Protein AF-A0A1M7NPK6-F1 (afdb_monomer)

Organism: NCBI:txid310782

Structure (mmCIF, N/CA/C/O backbone):
data_AF-A0A1M7NPK6-F1
#
_entry.id   AF-A0A1M7NPK6-F1
#
loop_
_atom_site.group_PDB
_atom_site.id
_atom_site.type_symbol
_atom_site.label_atom_id
_atom_site.label_alt_id
_atom_site.label_comp_id
_atom_site.label_asym_id
_atom_site.label_entity_id
_atom_site.label_seq_id
_atom_site.pdbx_PDB_ins_code
_atom_site.Cartn_x
_atom_site.Cartn_y
_atom_site.Cartn_z
_atom_site.occupancy
_atom_site.B_iso_or_equiv
_atom_site.auth_seq_id
_atom_site.auth_comp_id
_atom_site.auth_asym_id
_atom_site.auth_atom_id
_atom_site.pdbx_PDB_model_num
ATOM 1 N N . MET A 1 1 ? -2.735 37.387 45.563 1.00 41.34 1 MET A N 1
ATOM 2 C CA . MET A 1 1 ? -2.566 37.559 44.106 1.00 41.34 1 MET A CA 1
ATOM 3 C C . MET A 1 1 ? -2.897 36.210 43.488 1.00 41.34 1 MET A C 1
ATOM 5 O O . MET A 1 1 ? -2.030 35.357 43.371 1.00 41.34 1 MET A O 1
ATOM 9 N N . GLU A 1 2 ? -4.194 35.968 43.299 1.00 39.06 2 GLU A N 1
ATOM 10 C CA . GLU A 1 2 ? -4.751 34.722 42.763 1.00 39.06 2 GLU A CA 1
ATOM 11 C C . GLU A 1 2 ? -4.468 34.628 41.262 1.00 39.06 2 GLU A C 1
ATOM 13 O O . GLU A 1 2 ? -4.793 35.545 40.511 1.00 39.06 2 GLU A O 1
ATOM 18 N N . HIS A 1 3 ? -3.862 33.520 40.831 1.00 37.88 3 HIS A N 1
ATOM 19 C CA . HIS A 1 3 ? -3.813 33.155 39.419 1.00 37.88 3 HIS A CA 1
ATOM 20 C C . HIS A 1 3 ? -5.213 32.702 38.972 1.00 37.88 3 HIS A C 1
ATOM 22 O O . HIS A 1 3 ? -5.805 31.849 39.643 1.00 37.88 3 HIS A O 1
ATOM 28 N N . PRO A 1 4 ? -5.755 33.231 37.862 1.00 39.91 4 PRO A N 1
ATOM 29 C CA . PRO A 1 4 ? -7.025 32.763 37.334 1.00 39.91 4 PRO A CA 1
ATOM 30 C C . PRO A 1 4 ? -6.870 31.325 36.826 1.00 39.91 4 PRO A C 1
ATOM 32 O O . PRO A 1 4 ? -5.955 31.013 36.067 1.00 39.91 4 PRO A O 1
ATOM 35 N N . ARG A 1 5 ? -7.771 30.448 37.281 1.00 44.16 5 ARG A N 1
ATOM 36 C CA . ARG A 1 5 ? -7.923 29.088 36.760 1.00 44.16 5 ARG A CA 1
ATOM 37 C C . ARG A 1 5 ? -8.464 29.172 35.335 1.00 44.16 5 ARG A C 1
ATOM 39 O O . ARG A 1 5 ? -9.507 29.788 35.118 1.00 44.16 5 ARG A O 1
ATOM 46 N N . GLU A 1 6 ? -7.743 28.579 34.391 1.00 42.72 6 GLU A N 1
ATOM 47 C CA . GLU A 1 6 ? -8.196 28.429 33.009 1.00 42.72 6 GLU A CA 1
ATOM 48 C C . GLU A 1 6 ? -9.494 27.601 32.966 1.00 42.72 6 GLU A C 1
ATOM 50 O O . GLU A 1 6 ? -9.676 26.703 33.795 1.00 42.72 6 GLU A O 1
ATOM 55 N N . PRO A 1 7 ? -10.435 27.918 32.059 1.00 42.62 7 PRO A N 1
ATOM 56 C CA . PRO A 1 7 ? -11.701 27.207 31.979 1.00 42.62 7 PRO A CA 1
ATOM 57 C C . PRO A 1 7 ? -11.496 25.775 31.470 1.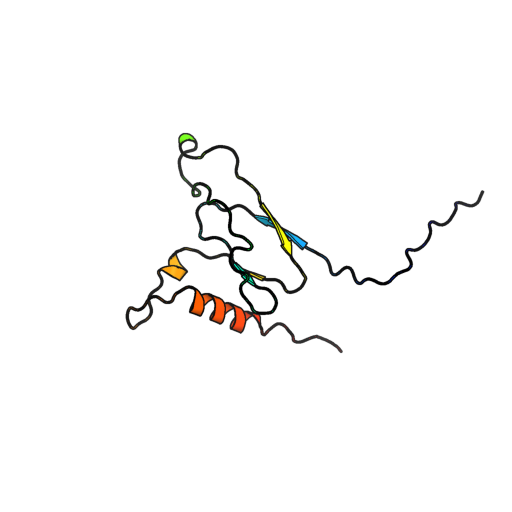00 42.62 7 PRO A C 1
ATOM 59 O O . PRO A 1 7 ? -10.945 25.554 30.394 1.00 42.62 7 PRO A O 1
ATOM 62 N N . GLU A 1 8 ? -11.992 24.812 32.247 1.00 49.69 8 GLU A N 1
ATOM 63 C CA . GLU A 1 8 ? -12.155 23.412 31.847 1.00 49.69 8 GLU A CA 1
ATOM 64 C C . GLU A 1 8 ? -13.017 23.330 30.572 1.00 49.69 8 GLU A C 1
ATOM 66 O O . GLU A 1 8 ? -14.115 23.902 30.551 1.00 49.69 8 GLU A O 1
ATOM 71 N N . PRO A 1 9 ? -12.575 22.633 29.509 1.00 41.28 9 PRO A N 1
ATOM 72 C CA . PRO A 1 9 ? -13.387 22.465 28.315 1.00 41.28 9 PRO A CA 1
ATOM 73 C C . PRO A 1 9 ? -14.577 21.544 28.619 1.00 41.28 9 PRO A C 1
ATOM 75 O O . PRO A 1 9 ? -14.452 20.323 28.726 1.00 41.28 9 PRO A O 1
ATOM 78 N N . ALA A 1 10 ? -15.752 22.157 28.751 1.00 47.94 10 ALA A N 1
ATOM 79 C CA . ALA A 1 10 ? -17.036 21.486 28.659 1.00 47.94 10 ALA A CA 1
ATOM 80 C C . ALA A 1 10 ? -17.306 21.144 27.189 1.00 47.94 10 ALA A C 1
ATOM 82 O O . ALA A 1 10 ? -17.406 22.045 26.364 1.00 47.94 10 ALA A O 1
ATOM 83 N N . ASP A 1 11 ? -17.326 19.846 26.878 1.00 42.09 11 ASP A N 1
ATOM 84 C CA . ASP A 1 11 ? -18.260 19.163 25.967 1.00 42.09 11 ASP A CA 1
ATOM 85 C C . ASP A 1 11 ? -17.623 17.860 25.461 1.00 42.09 11 ASP A C 1
ATOM 87 O O . ASP A 1 11 ? -16.666 17.834 24.688 1.00 42.09 11 ASP A O 1
ATOM 91 N N . GLY A 1 12 ? -18.158 16.739 25.950 1.00 37.03 12 GLY A N 1
ATOM 92 C CA . GLY A 1 12 ? -17.659 15.385 25.724 1.00 37.03 12 GLY A CA 1
ATOM 93 C C . GLY A 1 12 ? -17.863 14.863 24.303 1.00 37.03 12 GLY A C 1
ATOM 94 O O . GLY A 1 12 ? -18.644 13.935 24.085 1.00 37.03 12 GLY A O 1
ATOM 95 N N . VAL A 1 13 ? -17.098 15.374 23.342 1.00 39.75 13 VAL A N 1
ATOM 96 C CA . VAL A 1 13 ? -16.817 14.642 22.105 1.00 39.75 13 VAL A CA 1
ATOM 97 C C . VAL A 1 13 ? -15.618 13.746 22.388 1.00 39.75 13 VAL A C 1
ATOM 99 O O . VAL A 1 13 ? -14.505 14.219 22.583 1.00 39.75 13 VAL A O 1
ATOM 102 N N . SER A 1 14 ? -15.830 12.430 22.443 1.00 39.88 14 SER A N 1
ATOM 103 C CA . SER A 1 14 ? -14.726 11.468 22.463 1.00 39.88 14 SER A CA 1
ATOM 104 C C . SER A 1 14 ? -13.968 11.585 21.136 1.00 39.88 14 SER A C 1
ATOM 106 O O . SER A 1 14 ? -14.299 10.908 20.160 1.00 39.88 14 SER A O 1
ATOM 108 N N . GLU A 1 15 ? -12.975 12.476 21.087 1.00 48.03 15 GLU A N 1
ATOM 109 C CA . GLU A 1 15 ? -11.990 12.590 20.013 1.00 48.03 15 GLU A CA 1
ATOM 110 C C . GLU A 1 15 ? -11.126 11.329 20.030 1.00 48.03 15 GLU A C 1
ATOM 112 O O . GLU A 1 15 ? -10.013 11.265 20.549 1.00 48.03 15 GLU A O 1
ATOM 117 N N . ARG A 1 16 ? -11.706 10.249 19.513 1.00 57.59 16 ARG A N 1
ATOM 118 C CA . ARG A 1 16 ? -11.021 8.995 19.241 1.00 57.59 16 ARG A CA 1
AT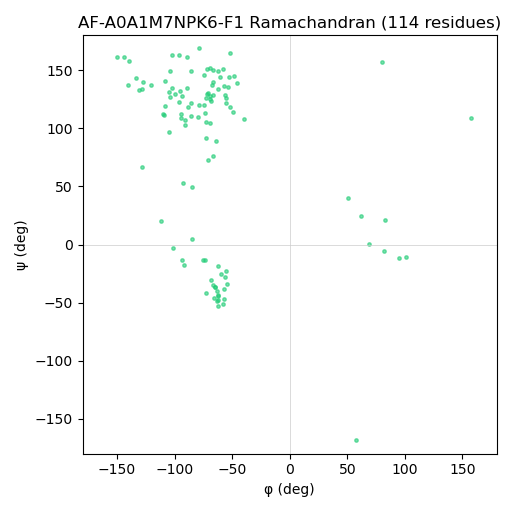OM 119 C C . ARG A 1 16 ? -9.748 9.311 18.460 1.00 57.59 16 ARG A C 1
ATOM 121 O O . ARG A 1 16 ? -9.843 9.771 17.327 1.00 57.59 16 ARG A O 1
ATOM 128 N N . LEU A 1 17 ? -8.597 9.051 19.087 1.00 53.41 17 LEU A N 1
ATOM 129 C CA . LEU A 1 17 ? -7.256 9.367 18.593 1.00 53.41 17 LEU A CA 1
ATOM 130 C C . LEU A 1 17 ? -7.150 9.104 17.082 1.00 53.41 17 LEU A C 1
ATOM 132 O O . LEU A 1 17 ? -7.154 7.953 16.641 1.00 53.41 17 LEU A O 1
ATOM 136 N N . VAL A 1 18 ? -7.087 10.170 16.285 1.00 61.34 18 VAL A N 1
ATOM 137 C CA . VAL A 1 18 ? -6.784 10.058 14.858 1.00 61.34 18 VAL A CA 1
ATOM 138 C C . VAL A 1 18 ? -5.276 9.894 14.760 1.00 61.34 18 VAL A C 1
ATOM 140 O O . VAL A 1 18 ? -4.525 10.817 15.065 1.00 61.34 18 VAL A O 1
ATOM 143 N N . GLN A 1 19 ? -4.817 8.705 14.382 1.00 73.62 19 GLN A N 1
ATOM 144 C CA . GLN A 1 19 ? -3.390 8.461 14.196 1.00 73.62 19 GLN A CA 1
ATOM 145 C C . GLN A 1 19 ? -3.006 8.886 12.777 1.00 73.62 19 GLN A C 1
ATOM 147 O O . GLN A 1 19 ? -3.562 8.383 11.801 1.00 73.62 19 GLN A O 1
ATOM 152 N N . ALA A 1 20 ? -2.064 9.822 12.654 1.00 78.56 20 ALA A N 1
ATOM 153 C CA . ALA A 1 20 ? -1.478 10.174 11.366 1.00 78.56 20 ALA A CA 1
ATOM 154 C C . ALA A 1 20 ? -0.436 9.116 10.976 1.00 78.56 20 ALA A C 1
ATOM 156 O O . ALA A 1 20 ? 0.540 8.904 11.698 1.00 78.56 20 ALA A O 1
ATOM 157 N N . SER A 1 21 ? -0.639 8.447 9.842 1.00 83.38 21 SER A N 1
ATOM 158 C CA . SER A 1 21 ? 0.345 7.522 9.272 1.00 83.38 21 SER A CA 1
ATOM 159 C C . SER A 1 21 ? 1.121 8.203 8.151 1.00 83.38 21 SER A C 1
ATOM 161 O O . SER A 1 21 ? 0.510 8.752 7.234 1.00 83.38 21 SER A O 1
ATOM 163 N N . ARG A 1 22 ? 2.455 8.129 8.213 1.00 88.50 22 ARG A N 1
ATOM 164 C CA . ARG A 1 22 ? 3.381 8.631 7.188 1.00 88.50 22 ARG A CA 1
ATOM 165 C C . ARG A 1 22 ? 3.949 7.465 6.393 1.00 88.50 22 ARG A C 1
ATOM 167 O O . ARG A 1 22 ? 4.416 6.498 6.992 1.00 88.50 22 ARG A O 1
ATOM 174 N N . TRP A 1 23 ? 3.921 7.550 5.070 1.00 86.94 23 TRP A N 1
ATOM 175 C CA . TRP A 1 23 ? 4.382 6.472 4.194 1.00 86.94 23 TRP A CA 1
ATOM 176 C C . TRP A 1 23 ? 4.930 7.009 2.867 1.00 86.94 23 TRP A C 1
ATOM 178 O O . TRP A 1 23 ? 4.671 8.145 2.490 1.00 86.94 23 TRP A O 1
ATOM 188 N N . CYS A 1 24 ? 5.712 6.199 2.160 1.00 86.19 24 CYS A N 1
ATOM 189 C CA . CYS A 1 24 ? 6.280 6.517 0.849 1.00 86.19 24 CYS A CA 1
ATOM 190 C C . CYS A 1 24 ? 6.221 5.255 -0.021 1.00 86.19 24 CYS A C 1
ATOM 192 O O . CYS A 1 24 ? 6.498 4.161 0.479 1.00 86.19 24 CYS A O 1
ATOM 194 N N . ASN A 1 25 ? 5.842 5.388 -1.297 1.00 83.06 25 ASN A N 1
ATOM 195 C CA . ASN A 1 25 ? 5.794 4.256 -2.220 1.00 83.06 25 ASN A CA 1
ATOM 196 C C . ASN A 1 25 ? 7.123 4.098 -2.968 1.00 83.06 25 ASN A C 1
ATOM 198 O O . ASN A 1 25 ? 7.381 4.811 -3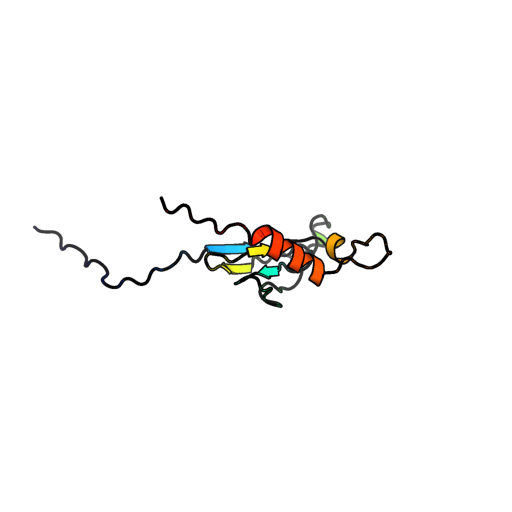.934 1.00 83.06 25 ASN A O 1
ATOM 202 N N . CYS A 1 26 ? 7.947 3.134 -2.564 1.00 82.25 26 CYS A N 1
ATOM 203 C CA . CYS A 1 26 ? 9.214 2.819 -3.225 1.00 82.25 26 CYS A CA 1
ATOM 204 C C . CYS A 1 26 ? 9.064 1.713 -4.283 1.00 82.25 26 CYS A C 1
ATOM 206 O O . CYS A 1 26 ? 9.788 0.722 -4.234 1.00 82.25 26 CYS A O 1
ATOM 208 N N . GLY A 1 27 ? 8.125 1.868 -5.217 1.00 78.38 27 GLY A N 1
ATOM 209 C CA . GLY A 1 27 ? 7.964 0.963 -6.361 1.00 78.38 27 GLY A CA 1
ATOM 210 C C . GLY A 1 27 ? 7.168 -0.309 -6.064 1.00 78.38 27 GLY A C 1
ATOM 211 O O . GLY A 1 27 ? 7.304 -1.292 -6.785 1.00 78.38 27 GLY A O 1
ATOM 212 N N . HIS A 1 28 ? 6.348 -0.299 -5.013 1.00 82.94 28 HIS A N 1
ATOM 213 C CA . HIS A 1 28 ? 5.444 -1.396 -4.674 1.00 82.94 28 HIS A CA 1
ATOM 214 C C . HIS A 1 28 ? 3.999 -1.079 -5.098 1.00 82.94 28 HIS A C 1
ATOM 216 O O . HIS A 1 28 ? 3.656 0.087 -5.333 1.00 82.94 28 HIS A O 1
ATOM 222 N N . PRO A 1 29 ? 3.119 -2.097 -5.182 1.00 83.94 29 PRO A N 1
ATOM 223 C CA . PRO A 1 29 ? 1.689 -1.859 -5.336 1.00 83.94 29 PRO A CA 1
ATOM 224 C C . PRO A 1 29 ? 1.154 -0.903 -4.252 1.00 83.94 29 PRO A C 1
ATOM 226 O O . PRO A 1 29 ? 1.624 -0.962 -3.109 1.00 83.94 29 PRO A O 1
ATOM 229 N N . PRO A 1 30 ? 0.185 -0.023 -4.574 1.00 86.75 30 PRO A N 1
ATOM 230 C CA . PRO A 1 30 ? -0.391 0.893 -3.598 1.00 86.75 30 PRO A CA 1
ATOM 231 C C . PRO A 1 30 ? -0.918 0.157 -2.356 1.0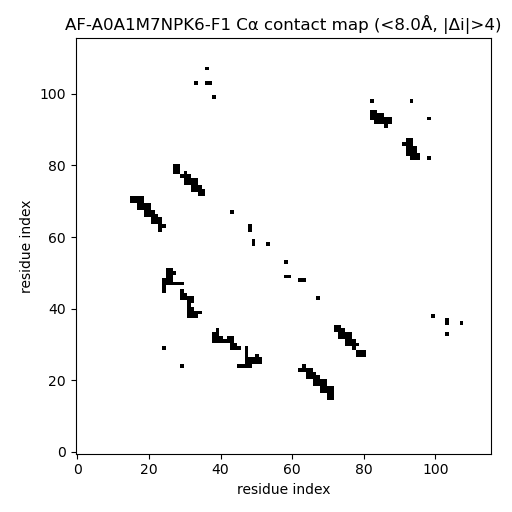0 86.75 30 PRO A C 1
ATOM 233 O O . PRO A 1 30 ? -1.612 -0.854 -2.502 1.00 86.75 30 PRO A O 1
ATOM 236 N N . PRO A 1 31 ? -0.642 0.650 -1.134 1.00 89.12 31 PRO A N 1
ATOM 237 C CA . PRO A 1 31 ? -1.217 0.070 0.072 1.00 89.12 31 PRO A CA 1
ATOM 238 C C . PRO A 1 31 ? -2.749 0.095 0.032 1.00 89.12 31 PRO A C 1
ATOM 240 O O . PRO A 1 31 ? -3.359 0.998 -0.541 1.00 89.12 31 PRO A O 1
ATOM 243 N N . LEU A 1 32 ? -3.394 -0.862 0.697 1.00 90.81 32 LEU A N 1
ATOM 244 C CA . LEU A 1 32 ? -4.852 -0.888 0.816 1.00 90.81 32 LEU A CA 1
ATOM 245 C C . LEU A 1 32 ? -5.287 -0.393 2.193 1.00 90.81 32 LEU A C 1
ATOM 247 O O . LEU A 1 32 ? -4.757 -0.829 3.215 1.00 90.81 32 LEU A O 1
ATOM 251 N N . LEU A 1 33 ? -6.294 0.480 2.225 1.00 91.19 33 LEU A N 1
ATOM 252 C CA . LEU A 1 33 ? -6.958 0.889 3.460 1.00 91.19 33 LEU A CA 1
ATOM 253 C C . LEU A 1 33 ? -8.218 0.047 3.660 1.00 91.19 33 LEU A C 1
ATOM 255 O O . LEU A 1 33 ? -9.109 0.035 2.813 1.00 91.19 33 LEU A O 1
ATOM 259 N N . ILE A 1 34 ? -8.302 -0.642 4.793 1.00 90.38 34 ILE A N 1
ATOM 260 C CA . ILE A 1 34 ? -9.470 -1.416 5.203 1.00 90.38 34 ILE A CA 1
ATOM 261 C C . ILE A 1 34 ? -10.151 -0.676 6.351 1.00 90.38 34 ILE A C 1
ATOM 263 O O . ILE A 1 34 ? -9.569 -0.505 7.425 1.00 90.38 34 ILE A O 1
ATOM 267 N N . ARG A 1 35 ? -11.407 -0.292 6.135 1.00 89.50 35 ARG A N 1
ATOM 268 C CA . ARG A 1 35 ? -12.273 0.361 7.121 1.00 89.50 35 ARG A CA 1
ATOM 269 C C . ARG A 1 35 ? -13.585 -0.398 7.200 1.00 89.50 35 ARG A C 1
ATOM 271 O O . ARG A 1 35 ? -14.132 -0.790 6.176 1.00 89.50 35 ARG A O 1
ATOM 278 N N . ASP A 1 36 ? -14.059 -0.665 8.413 1.00 88.94 36 ASP A N 1
ATOM 279 C CA . ASP A 1 36 ? -15.320 -1.387 8.641 1.00 88.94 36 ASP A CA 1
ATOM 280 C C . ASP A 1 36 ? -15.424 -2.712 7.858 1.00 88.94 36 ASP A C 1
ATOM 282 O O . ASP A 1 36 ? -16.468 -3.069 7.320 1.00 88.94 36 ASP A O 1
AT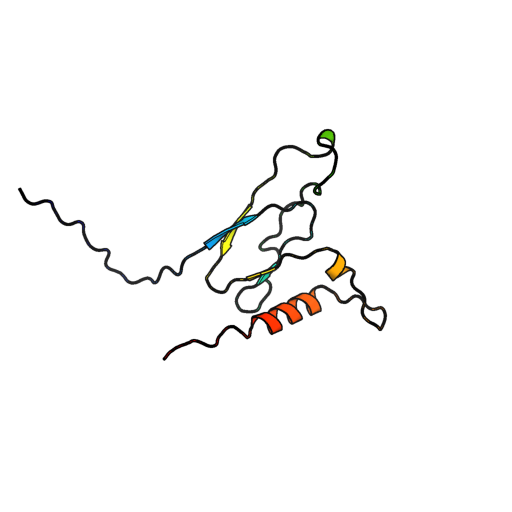OM 286 N N . GLN A 1 37 ? -14.307 -3.452 7.797 1.00 88.75 37 GLN A N 1
ATOM 287 C CA . GLN A 1 37 ? -14.173 -4.721 7.060 1.00 88.75 37 GLN A CA 1
ATOM 288 C C . GLN A 1 37 ? -14.381 -4.595 5.541 1.00 88.75 37 GLN A C 1
ATOM 290 O O . GLN A 1 37 ? -14.722 -5.573 4.880 1.00 88.75 37 GLN A O 1
ATOM 295 N N . ARG A 1 38 ? -14.160 -3.406 4.976 1.00 89.06 38 ARG A N 1
ATOM 296 C CA . ARG A 1 38 ? -14.224 -3.147 3.536 1.00 89.06 38 ARG A CA 1
ATOM 297 C C . ARG A 1 38 ? -12.948 -2.467 3.070 1.00 89.06 38 ARG A C 1
ATOM 299 O O . ARG A 1 38 ? -12.427 -1.585 3.748 1.00 89.06 38 ARG A O 1
ATOM 306 N N . VAL A 1 39 ? -12.458 -2.875 1.906 1.00 90.00 39 VAL A N 1
ATOM 307 C CA . VAL A 1 39 ? -11.369 -2.172 1.223 1.00 90.00 39 VAL A CA 1
ATOM 308 C C . VAL A 1 39 ? -11.920 -0.854 0.688 1.00 90.00 39 VAL A C 1
ATOM 310 O O . VAL A 1 39 ? -12.968 -0.850 0.045 1.00 90.00 39 VAL A O 1
ATOM 313 N N . LEU A 1 40 ? -11.227 0.251 0.958 1.00 91.44 40 LEU A N 1
ATOM 314 C CA . LEU A 1 40 ? -11.506 1.558 0.370 1.00 91.44 40 LEU A CA 1
ATOM 315 C C . LEU A 1 40 ? -10.669 1.708 -0.912 1.00 91.44 40 LEU A C 1
ATOM 317 O O . LEU A 1 40 ? -9.448 1.868 -0.811 1.00 91.44 40 LEU A O 1
ATOM 321 N N . PRO A 1 41 ? -11.282 1.632 -2.109 1.00 88.31 41 PRO A N 1
ATOM 322 C CA . PRO A 1 41 ? -10.547 1.688 -3.368 1.00 88.31 41 PRO A CA 1
ATOM 323 C C . PRO A 1 41 ? -9.818 3.024 -3.518 1.00 88.31 41 PRO A C 1
ATOM 325 O O . PRO A 1 41 ? -10.396 4.075 -3.247 1.00 88.31 41 PRO A O 1
ATOM 328 N N . GLY A 1 42 ? -8.548 2.984 -3.923 1.00 88.12 42 GLY A N 1
ATOM 329 C CA . GLY A 1 42 ? -7.762 4.182 -4.237 1.00 88.12 42 GLY A CA 1
ATOM 330 C C . GLY A 1 42 ? -7.405 5.087 -3.048 1.00 88.12 42 GLY A C 1
ATOM 331 O O . GLY A 1 42 ? -6.730 6.094 -3.237 1.00 88.12 42 GLY A O 1
ATOM 332 N N . ALA A 1 43 ? -7.807 4.757 -1.813 1.00 88.31 43 ALA A N 1
ATOM 333 C CA . ALA A 1 43 ? -7.628 5.651 -0.660 1.00 88.31 43 ALA A CA 1
ATOM 334 C C . ALA A 1 43 ? -6.157 6.048 -0.430 1.00 88.31 43 ALA A C 1
ATOM 336 O O . ALA A 1 43 ? -5.842 7.201 -0.133 1.00 88.31 43 ALA A O 1
ATOM 337 N N . LEU A 1 44 ? -5.250 5.094 -0.636 1.00 88.81 44 LEU A N 1
ATOM 338 C CA . LEU A 1 44 ? -3.805 5.274 -0.521 1.00 88.81 44 LEU A CA 1
ATOM 339 C C . LEU A 1 44 ? -3.108 5.170 -1.883 1.00 88.81 44 LEU A C 1
ATOM 341 O O . LEU A 1 44 ? -1.914 4.908 -1.946 1.00 88.81 44 LEU A O 1
ATOM 345 N N . GLU A 1 45 ? -3.828 5.356 -2.988 1.00 88.75 45 GLU A N 1
ATOM 346 C CA . GLU A 1 45 ? -3.209 5.351 -4.310 1.00 88.75 45 GLU A CA 1
ATOM 347 C C . GLU A 1 45 ? -2.439 6.651 -4.528 1.00 88.75 45 GLU A C 1
ATOM 349 O O . GLU A 1 45 ? -2.982 7.752 -4.416 1.00 88.75 45 GLU A O 1
ATOM 354 N N . ARG A 1 46 ? -1.137 6.521 -4.764 1.00 87.44 46 ARG A N 1
ATOM 355 C CA . ARG A 1 46 ? -0.217 7.622 -5.047 1.00 87.44 46 ARG A CA 1
ATOM 356 C C . ARG A 1 46 ? 0.736 7.171 -6.139 1.00 87.44 46 ARG A C 1
ATOM 358 O O . ARG A 1 46 ? 0.943 5.971 -6.323 1.00 87.44 46 ARG A O 1
ATOM 365 N N . GLU A 1 47 ? 1.317 8.140 -6.833 1.00 81.94 47 GLU A N 1
ATOM 366 C CA . GLU A 1 47 ? 2.312 7.881 -7.864 1.00 81.94 47 GLU A CA 1
ATOM 367 C C . GLU A 1 47 ? 3.465 7.044 -7.293 1.00 81.94 47 GLU A C 1
ATOM 369 O O . GLU A 1 47 ? 4.042 7.369 -6.250 1.00 81.94 47 GLU A O 1
ATOM 374 N N . ALA A 1 48 ? 3.757 5.919 -7.945 1.00 76.19 48 ALA A N 1
ATOM 375 C CA . ALA A 1 48 ? 4.830 5.039 -7.516 1.00 76.19 48 ALA A CA 1
ATOM 376 C C . ALA A 1 48 ? 6.173 5.733 -7.755 1.00 76.19 48 ALA A C 1
ATOM 378 O O . ALA A 1 48 ? 6.459 6.184 -8.863 1.00 76.19 48 ALA A O 1
ATOM 379 N N . GLN A 1 49 ? 7.014 5.799 -6.725 1.00 82.38 49 GLN A N 1
ATOM 380 C CA . GLN A 1 49 ? 8.375 6.293 -6.889 1.00 82.38 49 GLN A CA 1
ATOM 381 C C . GLN A 1 49 ? 9.310 5.143 -7.240 1.00 82.38 49 GLN A C 1
ATOM 383 O O . GLN A 1 49 ? 9.017 3.976 -6.984 1.00 82.38 49 GLN A O 1
ATOM 388 N N . THR A 1 50 ? 10.470 5.486 -7.790 1.00 79.56 50 THR A N 1
ATOM 389 C CA . THR A 1 50 ? 11.509 4.534 -8.180 1.00 79.56 50 THR A CA 1
ATOM 390 C C . THR A 1 50 ? 11.775 3.489 -7.087 1.00 79.56 50 THR A C 1
ATOM 392 O O . THR A 1 50 ? 11.850 3.859 -5.913 1.00 79.56 50 THR A O 1
ATOM 395 N N . PRO A 1 51 ? 11.967 2.201 -7.419 1.00 80.12 51 PRO A N 1
ATOM 396 C CA . PRO A 1 51 ? 12.303 1.177 -6.435 1.00 80.12 51 PRO A CA 1
ATOM 397 C C . PRO A 1 51 ? 13.501 1.528 -5.544 1.00 80.12 51 PRO A C 1
ATOM 399 O O . PRO A 1 51 ? 14.269 2.455 -5.815 1.00 80.12 51 PRO A O 1
ATOM 402 N N . MET A 1 52 ? 13.671 0.797 -4.445 1.00 75.94 52 MET A N 1
ATOM 403 C CA . MET A 1 52 ? 14.914 0.864 -3.670 1.00 75.94 52 MET A CA 1
ATOM 404 C C . MET A 1 52 ? 16.038 0.120 -4.402 1.00 75.94 52 MET A C 1
ATOM 406 O O . MET A 1 52 ? 15.791 -0.891 -5.053 1.00 75.94 52 MET A O 1
ATOM 410 N N . GLY A 1 53 ? 17.274 0.613 -4.289 1.00 71.75 53 GLY A N 1
ATOM 411 C CA . GLY A 1 53 ? 18.456 -0.032 -4.872 1.00 71.75 53 GLY A CA 1
ATOM 412 C C . GLY A 1 53 ? 18.956 0.416 -6.259 1.00 71.75 53 GLY A C 1
ATOM 413 O O . GLY A 1 53 ? 20.083 0.032 -6.573 1.00 71.75 53 GLY A O 1
ATOM 414 N N . PRO A 1 54 ? 18.255 1.218 -7.092 1.00 72.81 54 PRO A N 1
ATOM 415 C CA . PRO A 1 54 ? 18.878 1.732 -8.301 1.00 72.81 54 PRO A CA 1
ATOM 416 C C . PRO A 1 54 ? 19.971 2.755 -7.953 1.00 72.81 54 PRO A C 1
ATO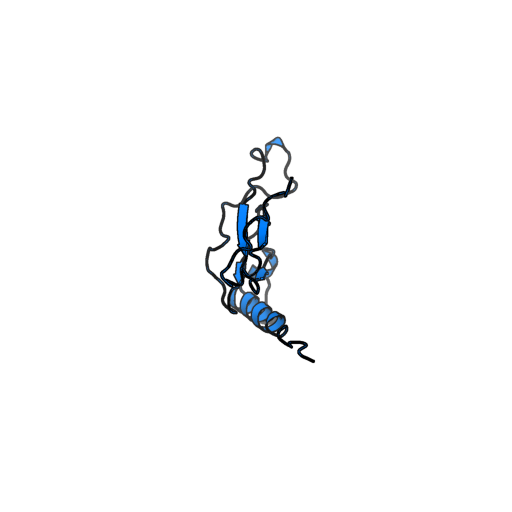M 418 O O . PRO A 1 54 ? 19.886 3.429 -6.920 1.00 72.81 54 PRO A O 1
ATOM 421 N N . PRO A 1 55 ? 20.992 2.895 -8.816 1.00 72.88 55 PRO A N 1
ATOM 422 C CA . PRO A 1 55 ? 22.004 3.935 -8.697 1.00 72.88 55 PRO A CA 1
ATOM 423 C C . PRO A 1 55 ? 21.382 5.318 -8.483 1.00 72.88 55 PRO A C 1
ATOM 425 O O . PRO A 1 55 ? 20.350 5.636 -9.072 1.00 72.88 55 PRO A O 1
ATOM 428 N N . SER A 1 56 ? 22.032 6.173 -7.691 1.00 66.50 56 SER A N 1
ATOM 429 C CA . SER A 1 56 ? 21.520 7.507 -7.338 1.00 66.50 56 SER A CA 1
ATOM 430 C C . SER A 1 56 ? 21.204 8.394 -8.548 1.00 66.50 56 SER A C 1
ATOM 432 O O . SER A 1 56 ? 20.298 9.213 -8.476 1.00 66.50 56 SER A O 1
ATOM 434 N N . HIS A 1 57 ? 21.888 8.197 -9.677 1.00 71.12 57 HIS A N 1
ATOM 435 C CA . HIS A 1 57 ? 21.618 8.903 -10.934 1.00 71.12 57 HIS A CA 1
ATOM 436 C C . HIS A 1 57 ? 20.338 8.437 -11.659 1.00 71.12 57 HIS A C 1
ATOM 438 O O . HIS A 1 57 ? 19.877 9.119 -12.568 1.00 71.12 57 HIS A O 1
ATOM 444 N N . LEU A 1 58 ? 19.759 7.296 -11.267 1.00 70.00 58 LEU A N 1
ATOM 445 C CA . LEU A 1 58 ? 18.462 6.784 -11.735 1.00 70.00 58 LEU A CA 1
ATOM 446 C C . LEU A 1 58 ? 17.330 7.026 -10.719 1.00 70.00 58 LEU A C 1
ATOM 448 O O . LEU A 1 58 ? 16.176 6.697 -10.995 1.00 70.00 58 LEU A O 1
ATOM 452 N N . ALA A 1 59 ? 17.640 7.584 -9.544 1.00 65.56 59 ALA A N 1
ATOM 453 C CA . ALA A 1 59 ? 16.654 7.953 -8.537 1.00 65.56 59 ALA A CA 1
ATOM 454 C C . ALA A 1 59 ? 16.275 9.440 -8.703 1.00 65.56 59 ALA A C 1
ATOM 456 O O . ALA A 1 59 ? 17.107 10.317 -8.461 1.00 65.56 59 ALA A O 1
ATOM 457 N N . PRO A 1 60 ? 15.039 9.761 -9.115 1.00 63.78 60 PRO A N 1
ATOM 458 C CA . PRO A 1 60 ? 14.596 11.135 -9.266 1.00 63.78 60 PRO A CA 1
ATOM 459 C C . PRO A 1 60 ? 14.390 11.760 -7.881 1.00 63.78 60 PRO A C 1
ATOM 461 O O . PRO A 1 60 ? 13.412 11.464 -7.203 1.00 63.78 60 PRO A O 1
ATOM 464 N N . GLY A 1 61 ? 15.314 12.630 -7.470 1.00 71.38 61 GLY A N 1
ATOM 465 C CA . GLY A 1 61 ? 15.129 13.560 -6.353 1.00 71.38 61 GLY A CA 1
ATOM 466 C C . GLY A 1 61 ? 14.773 12.942 -4.984 1.00 71.38 61 GLY A C 1
ATOM 467 O O . GLY A 1 61 ? 14.916 11.738 -4.757 1.00 71.38 61 GLY A O 1
ATOM 468 N N . PRO A 1 62 ? 14.364 13.782 -4.015 1.00 80.69 62 PRO A N 1
ATOM 469 C CA . PRO A 1 62 ? 13.940 13.322 -2.698 1.00 80.69 62 PRO A CA 1
ATOM 470 C C . PRO A 1 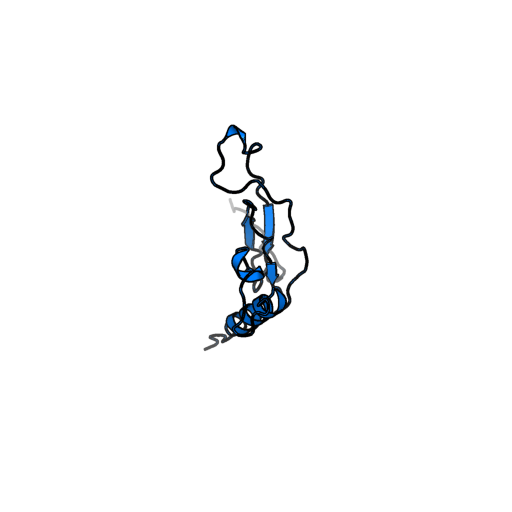62 ? 12.639 12.508 -2.764 1.00 80.69 62 PRO A C 1
ATOM 472 O O . PRO A 1 62 ? 11.766 12.737 -3.599 1.00 80.69 62 PRO A O 1
ATOM 475 N N . ARG A 1 63 ? 12.498 11.564 -1.829 1.00 82.25 63 ARG A N 1
ATOM 476 C CA . ARG A 1 63 ? 11.293 10.740 -1.671 1.00 82.25 63 ARG A CA 1
ATOM 477 C C . ARG A 1 63 ? 10.105 11.595 -1.231 1.00 82.25 63 ARG A C 1
ATOM 479 O O . ARG A 1 63 ? 10.237 12.446 -0.352 1.00 82.25 63 ARG A O 1
ATOM 486 N N . THR A 1 64 ? 8.938 11.316 -1.795 1.00 86.81 64 THR A N 1
ATOM 487 C CA . THR A 1 64 ? 7.682 11.967 -1.434 1.00 86.81 64 THR A CA 1
ATOM 488 C C . THR A 1 64 ? 7.060 11.179 -0.294 1.00 86.81 64 THR A C 1
ATOM 490 O O . THR A 1 64 ? 6.762 9.991 -0.423 1.00 86.81 64 THR A O 1
ATOM 493 N N . VAL A 1 65 ? 6.891 11.843 0.847 1.00 88.12 65 VAL A N 1
ATOM 494 C CA . VAL A 1 65 ? 6.189 11.287 2.003 1.00 88.12 65 VAL A CA 1
ATOM 495 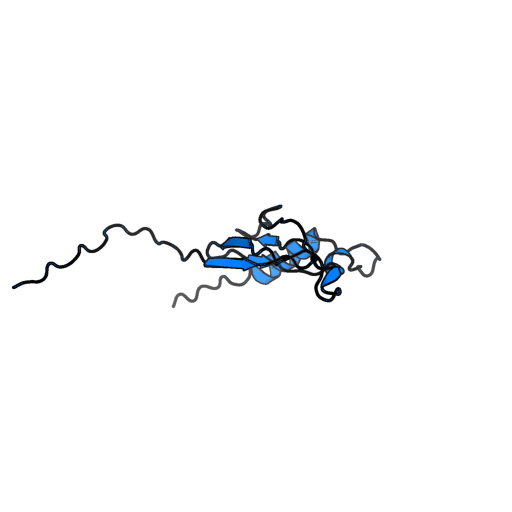C C . VAL A 1 65 ? 4.729 11.711 1.926 1.00 88.12 65 VAL A C 1
ATOM 497 O O . VAL A 1 65 ? 4.421 12.893 1.797 1.00 88.12 65 VAL A O 1
ATOM 500 N N . HIS A 1 66 ? 3.836 10.738 2.024 1.00 88.81 66 HIS A N 1
ATOM 501 C CA . HIS A 1 66 ? 2.397 10.923 2.078 1.00 88.81 66 HIS A CA 1
ATOM 502 C C . HIS A 1 66 ? 1.891 10.723 3.500 1.00 88.81 66 HIS A C 1
ATOM 504 O O . HIS A 1 66 ? 2.433 9.926 4.270 1.00 88.81 66 HIS A O 1
ATOM 510 N N . GLU A 1 67 ? 0.819 11.432 3.824 1.00 89.56 67 GLU A N 1
ATOM 511 C CA . GLU A 1 67 ? 0.140 11.360 5.110 1.00 89.56 67 GLU A CA 1
ATOM 512 C C . GLU A 1 67 ? -1.308 10.930 4.912 1.00 89.56 67 GLU A C 1
ATOM 514 O O . GLU A 1 67 ? -1.978 11.395 3.992 1.00 89.56 67 GLU A O 1
ATOM 519 N N . GLU A 1 68 ? -1.777 10.037 5.781 1.00 89.06 68 GLU A N 1
ATOM 520 C CA . GLU A 1 68 ? -3.179 9.622 5.850 1.00 89.06 68 GLU A CA 1
ATOM 521 C C . GLU A 1 68 ? -3.656 9.626 7.305 1.00 89.06 68 GLU A C 1
ATOM 523 O O . GLU A 1 68 ? -2.905 9.270 8.221 1.00 89.06 68 GLU A O 1
ATOM 528 N N . ARG A 1 69 ? -4.915 10.028 7.518 1.00 89.25 69 ARG A N 1
ATOM 529 C CA . ARG A 1 69 ? -5.541 10.077 8.843 1.00 89.25 69 ARG A CA 1
ATOM 530 C C . ARG A 1 69 ? -6.317 8.790 9.099 1.00 89.25 69 ARG A C 1
ATOM 532 O O . ARG A 1 69 ? -7.393 8.574 8.539 1.00 89.25 69 ARG A O 1
ATOM 539 N N . LEU A 1 70 ? -5.797 7.961 9.997 1.00 88.19 70 LEU A N 1
ATOM 540 C CA . LEU A 1 70 ? -6.426 6.700 10.369 1.00 88.19 70 LEU A CA 1
ATOM 541 C C . LEU A 1 70 ? -7.400 6.895 11.528 1.00 88.19 70 LEU A C 1
ATOM 543 O O . LEU A 1 70 ? -7.095 7.540 12.535 1.00 88.19 70 LEU A O 1
ATOM 547 N N . ARG A 1 71 ? -8.581 6.299 11.392 1.00 88.25 71 ARG A N 1
ATOM 548 C CA . ARG A 1 71 ? -9.579 6.186 12.455 1.00 88.25 71 ARG A CA 1
ATOM 549 C C . ARG A 1 71 ? -9.268 4.952 13.302 1.00 88.25 71 ARG A C 1
ATOM 551 O O . ARG A 1 71 ? -8.805 3.946 12.758 1.00 88.25 71 ARG A O 1
ATOM 558 N N . PRO A 1 72 ? -9.580 4.948 14.608 1.00 84.06 72 PRO A N 1
ATOM 559 C CA . PRO A 1 72 ? -9.437 3.736 15.405 1.00 84.06 72 PRO A CA 1
ATOM 560 C C . PRO A 1 72 ? -10.213 2.557 14.810 1.00 84.06 72 PRO A C 1
ATOM 562 O O . PRO A 1 72 ? -11.435 2.612 14.659 1.00 84.06 72 PRO A O 1
ATOM 565 N N . GLY A 1 73 ? -9.490 1.478 14.508 1.00 85.31 73 GLY A N 1
ATOM 566 C CA . GLY A 1 73 ? -10.024 0.278 13.861 1.00 85.31 73 GLY A CA 1
ATOM 567 C C . GLY A 1 73 ? -9.728 0.172 12.363 1.00 85.31 73 GLY A C 1
ATOM 568 O O . GLY A 1 73 ? -9.920 -0.914 11.811 1.00 85.31 73 GLY A O 1
ATOM 569 N N . ASP A 1 74 ? -9.224 1.237 11.734 1.00 88.94 74 ASP A N 1
ATOM 570 C CA . ASP A 1 74 ? -8.674 1.170 10.381 1.00 88.94 74 ASP A CA 1
ATOM 571 C C . ASP A 1 74 ? -7.457 0.241 10.337 1.00 88.94 74 ASP A C 1
ATOM 573 O O . ASP A 1 74 ? -6.707 0.101 11.310 1.00 88.94 74 ASP A O 1
ATOM 577 N N . ARG A 1 75 ? -7.254 -0.402 9.188 1.00 86.69 75 ARG A N 1
ATOM 578 C CA . ARG A 1 75 ? -6.106 -1.277 8.935 1.00 86.69 75 ARG A CA 1
ATOM 579 C C . ARG A 1 75 ? -5.472 -0.890 7.608 1.00 86.69 75 ARG A C 1
ATOM 581 O O . ARG A 1 75 ? -6.177 -0.758 6.613 1.00 86.69 75 ARG A O 1
ATOM 588 N N . VAL A 1 76 ? -4.152 -0.750 7.594 1.00 88.56 76 VAL A N 1
ATOM 589 C CA . VAL A 1 76 ? -3.374 -0.525 6.371 1.00 88.56 76 VAL A CA 1
ATOM 590 C C . VAL A 1 76 ? -2.684 -1.831 5.998 1.00 88.56 76 VAL A C 1
ATOM 592 O O . VAL A 1 76 ? -2.008 -2.435 6.831 1.00 88.56 76 VAL A O 1
ATOM 595 N N . LEU A 1 77 ? -2.876 -2.280 4.762 1.00 88.50 77 LEU A N 1
ATOM 596 C CA . LEU A 1 77 ? -2.288 -3.500 4.222 1.00 88.50 77 LEU A CA 1
ATOM 597 C C . LEU A 1 77 ? -1.217 -3.133 3.196 1.00 88.50 77 LEU A C 1
ATOM 599 O O . LEU A 1 77 ? -1.526 -2.632 2.116 1.00 88.50 77 LEU A O 1
ATOM 603 N N . LEU A 1 78 ? 0.036 -3.401 3.554 1.00 88.00 78 LEU A N 1
ATOM 604 C CA . LEU A 1 78 ? 1.189 -3.302 2.669 1.00 88.00 78 LEU A CA 1
ATOM 605 C C . LEU A 1 78 ? 1.455 -4.694 2.097 1.00 88.00 78 LEU A C 1
ATOM 607 O O . LEU A 1 78 ? 1.471 -5.672 2.847 1.00 88.00 78 LEU A O 1
ATOM 611 N N . HIS A 1 79 ? 1.651 -4.791 0.787 1.00 84.12 79 HIS A N 1
ATOM 612 C CA . HIS A 1 79 ? 1.910 -6.067 0.132 1.00 84.12 79 HIS A CA 1
ATOM 613 C C . HIS A 1 79 ? 2.900 -5.917 -1.020 1.00 84.12 79 HIS A C 1
ATOM 615 O O . HIS A 1 79 ? 3.122 -4.823 -1.535 1.00 84.12 79 HIS A O 1
ATOM 621 N N . THR A 1 80 ? 3.490 -7.039 -1.418 1.00 81.38 80 THR A N 1
ATOM 622 C CA . THR A 1 80 ? 4.347 -7.137 -2.598 1.00 81.38 80 THR A CA 1
ATOM 623 C C . THR A 1 80 ? 3.552 -7.643 -3.805 1.00 81.38 80 THR A C 1
ATOM 625 O O . THR A 1 80 ? 2.446 -8.181 -3.673 1.00 81.38 80 THR A O 1
ATOM 628 N N . ASP A 1 81 ? 4.121 -7.451 -4.989 1.00 78.50 81 ASP A N 1
ATOM 629 C CA . ASP A 1 81 ? 3.649 -7.965 -6.282 1.00 78.50 81 ASP A CA 1
ATOM 630 C C . ASP A 1 81 ? 3.454 -9.488 -6.301 1.00 78.50 81 ASP A C 1
ATOM 632 O O . ASP A 1 81 ? 2.481 -9.976 -6.878 1.00 78.50 81 ASP A O 1
ATOM 636 N N . GLY A 1 82 ? 4.285 -10.230 -5.565 1.00 80.12 82 GLY A N 1
ATOM 637 C CA . GLY A 1 82 ? 4.186 -11.686 -5.461 1.00 80.12 82 GLY A CA 1
ATOM 638 C C . GLY A 1 82 ? 2.820 -12.204 -4.994 1.00 80.12 82 GLY A C 1
ATOM 639 O O . GLY A 1 82 ? 2.465 -13.337 -5.299 1.00 80.12 82 GLY A O 1
ATOM 640 N N . VAL A 1 83 ? 2.009 -11.393 -4.303 1.00 80.31 83 VAL A N 1
ATOM 641 C CA . VAL A 1 83 ? 0.629 -11.763 -3.936 1.00 80.31 83 VAL A CA 1
ATOM 642 C C . VAL A 1 83 ? -0.314 -11.738 -5.141 1.00 80.31 83 VAL A C 1
ATOM 644 O O . VAL A 1 83 ? -1.151 -12.631 -5.292 1.00 80.31 83 VAL A O 1
ATOM 647 N N . SER A 1 84 ? -0.181 -10.730 -6.003 1.00 72.12 84 SER A N 1
ATOM 648 C CA . SER A 1 84 ? -0.963 -10.607 -7.238 1.00 72.12 84 SER A CA 1
ATOM 649 C C . SER A 1 84 ? -0.584 -11.688 -8.251 1.00 72.12 84 SER A C 1
ATOM 651 O O . SER A 1 84 ? -1.429 -12.133 -9.027 1.00 72.12 84 SER A O 1
ATOM 653 N N . GLU A 1 85 ? 0.673 -12.126 -8.212 1.00 77.88 85 GLU A N 1
ATOM 654 C CA . GLU A 1 85 ? 1.247 -13.123 -9.120 1.00 77.88 85 GLU A CA 1
ATOM 655 C C . GLU A 1 85 ? 1.183 -14.561 -8.579 1.00 77.88 85 GLU A C 1
ATOM 657 O O . GLU A 1 85 ? 1.385 -15.516 -9.335 1.00 77.88 85 GLU A O 1
ATOM 662 N N . ALA A 1 86 ? 0.879 -14.737 -7.287 1.00 83.06 86 ALA A N 1
ATOM 663 C CA . ALA A 1 86 ? 0.793 -16.046 -6.651 1.00 83.06 86 ALA A CA 1
ATOM 664 C C . ALA A 1 86 ? -0.226 -16.938 -7.365 1.00 83.06 86 ALA A C 1
ATOM 666 O O . ALA A 1 86 ? -1.342 -16.516 -7.675 1.00 83.06 86 ALA A O 1
ATOM 667 N N . ARG A 1 87 ? 0.142 -18.204 -7.580 1.00 84.38 87 ARG A N 1
ATOM 668 C CA . ARG A 1 87 ? -0.712 -19.200 -8.234 1.00 84.38 87 ARG A CA 1
ATOM 669 C C . ARG A 1 87 ? -1.224 -20.236 -7.249 1.00 84.38 87 ARG A C 1
ATOM 671 O O . ARG A 1 87 ? -0.507 -20.691 -6.359 1.00 84.38 87 ARG A O 1
ATOM 678 N N . MET A 1 88 ? -2.477 -20.621 -7.437 1.00 85.81 88 MET A N 1
ATOM 679 C CA . MET A 1 88 ? -3.100 -21.747 -6.759 1.00 85.81 88 MET A CA 1
ATOM 680 C C . MET A 1 88 ? -2.678 -23.074 -7.405 1.00 85.81 88 MET A C 1
ATOM 682 O O . MET A 1 88 ? -2.087 -23.107 -8.484 1.00 85.81 88 MET A O 1
ATOM 686 N N . ARG A 1 89 ? -2.991 -24.193 -6.737 1.00 86.31 89 ARG A N 1
ATOM 687 C CA . ARG A 1 89 ? -2.658 -25.551 -7.216 1.00 86.31 89 ARG A CA 1
ATOM 688 C C . ARG A 1 89 ? -3.275 -25.888 -8.576 1.00 86.31 89 ARG A C 1
ATOM 690 O O . ARG A 1 89 ? -2.736 -26.724 -9.284 1.00 86.31 89 ARG A O 1
ATOM 697 N N . ASP A 1 90 ? -4.381 -25.240 -8.925 1.00 88.31 90 ASP A N 1
ATOM 698 C CA . ASP A 1 90 ? -5.055 -25.359 -10.220 1.00 88.31 90 ASP A CA 1
ATOM 699 C C . ASP A 1 90 ? -4.464 -24.429 -11.303 1.00 88.31 90 ASP A C 1
ATOM 701 O O . ASP A 1 90 ? -4.986 -24.355 -12.412 1.00 88.31 90 ASP A O 1
ATOM 705 N N . GLY A 1 91 ? -3.380 -23.707 -10.994 1.00 84.38 91 GLY A N 1
ATOM 706 C CA . GLY A 1 91 ? -2.703 -22.781 -11.901 1.00 84.38 91 GLY A CA 1
ATOM 707 C C . GLY A 1 91 ? -3.344 -21.393 -12.001 1.00 84.38 91 GLY A C 1
ATOM 708 O O . GLY A 1 91 ? -2.753 -20.508 -12.635 1.00 84.38 91 GLY A O 1
ATOM 709 N N . THR A 1 92 ? -4.502 -21.171 -11.366 1.00 86.81 92 THR A N 1
ATOM 710 C CA . THR A 1 92 ? -5.177 -19.866 -11.355 1.00 86.81 92 THR A CA 1
ATOM 711 C C . THR A 1 92 ? -4.429 -18.862 -10.481 1.00 86.81 92 THR A C 1
ATOM 713 O O . THR A 1 92 ? -3.756 -19.233 -9.518 1.00 86.81 92 THR A O 1
ATOM 716 N N . LEU A 1 93 ? -4.527 -17.571 -10.809 1.00 84.56 93 LEU A N 1
ATOM 717 C CA . LEU A 1 93 ? -3.993 -16.522 -9.940 1.00 84.56 93 LEU A CA 1
ATOM 718 C C . LEU A 1 93 ? -4.803 -16.474 -8.641 1.00 84.56 93 LEU A C 1
ATOM 720 O O . LEU A 1 93 ? -6.037 -16.527 -8.655 1.00 84.56 93 LEU A O 1
ATOM 724 N N . PHE A 1 94 ? -4.105 -16.338 -7.516 1.00 83.00 94 PHE A N 1
ATOM 725 C CA . PHE A 1 94 ? -4.715 -16.151 -6.207 1.00 83.00 94 PHE A CA 1
ATOM 726 C C . PHE A 1 94 ? -5.611 -14.907 -6.222 1.00 83.00 94 PHE A C 1
ATOM 728 O O . PHE A 1 94 ? -6.810 -14.999 -5.936 1.00 83.00 94 PHE A O 1
ATOM 735 N N . GLY A 1 95 ? -5.037 -13.791 -6.682 1.00 82.62 95 GLY A N 1
ATOM 736 C CA . GLY A 1 95 ? -5.732 -12.543 -6.967 1.00 82.62 95 GLY A CA 1
ATOM 737 C C . GLY A 1 95 ? -6.013 -11.683 -5.733 1.00 82.62 95 GLY A C 1
ATOM 738 O O . GLY A 1 95 ? -6.117 -12.162 -4.601 1.00 82.62 95 GLY A O 1
ATOM 739 N N . MET A 1 96 ? -6.189 -10.382 -5.974 1.00 84.06 96 MET A N 1
ATOM 740 C CA . MET A 1 96 ? -6.351 -9.382 -4.913 1.00 84.06 96 MET A CA 1
ATOM 741 C C . MET A 1 96 ? -7.622 -9.565 -4.081 1.00 84.06 96 MET A C 1
ATOM 743 O O . MET A 1 96 ? -7.570 -9.382 -2.871 1.00 84.06 96 MET A O 1
ATOM 747 N N . GLY A 1 97 ? -8.740 -9.980 -4.686 1.00 84.38 97 GLY A N 1
ATOM 748 C CA . GLY A 1 97 ? -10.000 -10.165 -3.952 1.00 84.38 97 GLY A CA 1
ATOM 749 C C . GLY A 1 97 ? -9.898 -11.233 -2.859 1.00 84.38 97 GLY A C 1
ATOM 750 O O . GLY A 1 97 ? -10.246 -10.989 -1.704 1.00 84.38 97 GLY A O 1
ATOM 751 N N . ARG A 1 98 ? -9.329 -12.402 -3.189 1.00 84.38 98 ARG A N 1
ATOM 752 C CA . ARG A 1 98 ? -9.127 -13.488 -2.214 1.00 84.38 98 ARG A CA 1
ATOM 753 C C . ARG A 1 98 ? -8.113 -13.108 -1.141 1.00 84.38 98 ARG A C 1
ATOM 755 O O . ARG A 1 98 ? -8.280 -13.493 0.015 1.00 84.38 98 ARG A O 1
ATOM 762 N N . PHE A 1 99 ? -7.092 -12.333 -1.507 1.00 86.56 99 PHE A N 1
ATOM 763 C CA . PHE A 1 99 ? -6.126 -11.798 -0.554 1.00 86.56 99 PHE A CA 1
ATOM 764 C C . PHE A 1 99 ? -6.782 -10.873 0.467 1.00 86.56 99 PHE A C 1
ATOM 766 O O . PHE A 1 99 ? -6.657 -11.097 1.672 1.00 86.56 99 PHE A O 1
ATOM 773 N N . THR A 1 100 ? -7.532 -9.872 0.003 1.00 86.31 100 THR A N 1
ATOM 774 C CA . THR A 1 100 ? -8.205 -8.924 0.894 1.00 86.31 100 THR A CA 1
ATOM 775 C C . THR A 1 100 ? -9.236 -9.617 1.775 1.00 86.31 100 THR A C 1
ATOM 777 O O . THR A 1 100 ? -9.277 -9.346 2.975 1.00 86.31 100 THR A O 1
ATOM 780 N N . ASP A 1 101 ? -9.992 -10.575 1.233 1.00 87.12 101 ASP A N 1
ATOM 781 C CA . ASP A 1 101 ? -10.962 -11.362 2.001 1.00 87.12 101 ASP A CA 1
ATOM 782 C C . ASP A 1 101 ? -10.292 -12.188 3.104 1.00 87.12 101 ASP A C 1
ATOM 784 O O . ASP A 1 101 ? -10.780 -12.228 4.238 1.00 87.12 101 ASP A O 1
ATOM 788 N N . ALA A 1 102 ? -9.159 -12.828 2.800 1.00 86.25 102 ALA A N 1
ATOM 789 C CA . ALA A 1 102 ? -8.396 -13.596 3.778 1.00 86.25 102 ALA A CA 1
ATOM 790 C C . ALA A 1 102 ? -7.894 -12.702 4.921 1.00 86.25 102 ALA A C 1
ATOM 792 O O . ALA A 1 102 ? -8.054 -13.055 6.092 1.00 86.25 102 ALA A O 1
ATOM 793 N N . ILE A 1 103 ? -7.356 -11.519 4.600 1.00 86.00 103 ILE A N 1
ATOM 794 C CA . ILE A 1 103 ? -6.887 -10.558 5.605 1.00 86.00 103 ILE A CA 1
ATOM 795 C C . ILE A 1 103 ? -8.049 -10.026 6.443 1.00 86.00 103 ILE A C 1
ATOM 797 O O . ILE A 1 103 ? -7.942 -10.003 7.671 1.00 86.00 103 ILE A O 1
ATOM 801 N N . ILE A 1 104 ? -9.169 -9.641 5.825 1.00 87.00 104 ILE A N 1
ATOM 802 C CA . ILE A 1 104 ? -10.364 -9.163 6.534 1.00 87.00 104 ILE A CA 1
ATOM 803 C C . ILE A 1 104 ? -10.850 -10.226 7.528 1.00 87.00 104 ILE A C 1
ATOM 805 O O . ILE A 1 104 ? -11.039 -9.919 8.705 1.00 87.00 104 ILE A O 1
ATOM 809 N N . ARG A 1 105 ? -10.951 -11.492 7.104 1.00 84.81 105 ARG A N 1
ATOM 810 C CA . ARG A 1 105 ? -11.356 -12.610 7.975 1.00 84.81 105 ARG A CA 1
ATOM 811 C C . ARG A 1 105 ? -10.365 -12.859 9.112 1.00 84.81 105 ARG A C 1
ATOM 813 O O . ARG A 1 105 ? -10.780 -12.953 10.265 1.00 84.81 105 ARG A O 1
ATOM 820 N N . ALA A 1 106 ? -9.068 -12.928 8.809 1.00 81.25 106 ALA A N 1
ATOM 821 C CA . ALA A 1 106 ? -8.027 -13.203 9.801 1.00 81.25 106 ALA A CA 1
ATOM 822 C C . ALA A 1 106 ? -7.918 -12.092 10.857 1.00 81.25 106 ALA A C 1
ATOM 824 O O . ALA A 1 106 ? -7.692 -12.352 12.038 1.00 81.25 106 ALA A O 1
ATOM 825 N N . THR A 1 107 ? -8.114 -10.840 10.444 1.00 75.06 107 THR A N 1
ATOM 826 C CA . THR A 1 107 ? -7.981 -9.677 11.330 1.00 75.06 107 THR A CA 1
ATOM 827 C C . THR A 1 107 ? -9.306 -9.282 11.995 1.00 75.06 107 THR A C 1
ATOM 829 O O . THR A 1 107 ? -9.305 -8.597 13.021 1.00 75.06 107 THR A O 1
ATOM 832 N N . GLY A 1 108 ? -10.451 -9.741 11.480 1.00 63.38 108 GLY A N 1
ATOM 833 C CA . GLY A 1 108 ? -11.793 -9.526 12.037 1.00 63.38 108 GLY A CA 1
ATOM 834 C C . GLY A 1 108 ? -12.014 -10.117 13.436 1.00 63.38 108 GLY A C 1
ATOM 835 O O . GLY A 1 108 ? -12.898 -9.662 14.156 1.00 63.38 108 GLY A O 1
ATOM 836 N N . TRP A 1 109 ? -11.170 -11.059 13.874 1.00 50.53 109 TRP A N 1
ATOM 837 C CA . TRP A 1 109 ? -11.308 -11.745 15.166 1.00 50.53 109 TRP A CA 1
ATOM 838 C C . TRP A 1 109 ? -10.905 -10.900 16.393 1.00 50.53 109 TRP A C 1
ATOM 840 O O . TRP A 1 109 ? -11.257 -11.239 17.525 1.00 50.53 109 TRP A O 1
ATOM 850 N N . ARG A 1 110 ? -10.218 -9.759 16.218 1.00 54.00 110 ARG A N 1
ATOM 851 C CA . ARG A 1 110 ? -9.730 -8.928 17.341 1.00 54.00 110 ARG A CA 1
ATOM 852 C C . ARG A 1 110 ? -10.778 -7.935 17.872 1.00 54.00 110 ARG A C 1
ATOM 854 O O . ARG A 1 110 ? -10.501 -6.754 18.053 1.00 54.00 110 ARG A O 1
ATOM 861 N N . ARG A 1 111 ? -11.988 -8.427 18.143 1.00 52.97 111 ARG A N 1
ATOM 862 C CA . ARG A 1 111 ? -12.973 -7.799 19.041 1.00 52.97 111 ARG A CA 1
ATOM 863 C C . ARG A 1 111 ? -13.436 -8.838 20.062 1.00 52.97 111 ARG A C 1
ATOM 865 O O . ARG A 1 111 ? -14.582 -9.258 20.058 1.00 52.97 111 ARG A O 1
ATOM 872 N N . ARG A 1 112 ? -12.540 -9.276 20.944 1.00 47.56 112 ARG A N 1
ATOM 873 C CA . ARG A 1 112 ? -12.978 -9.686 22.281 1.00 47.56 112 ARG A CA 1
ATOM 874 C C . ARG A 1 112 ? -12.573 -8.569 23.215 1.00 47.56 112 ARG A C 1
ATOM 876 O O . ARG A 1 112 ? -11.409 -8.442 23.574 1.00 47.56 112 ARG A O 1
ATOM 883 N N . SER A 1 113 ? -13.538 -7.701 23.472 1.00 48.69 113 SER A N 1
ATOM 884 C CA . SER A 1 113 ? -13.492 -6.718 24.536 1.00 48.69 113 SER A CA 1
ATOM 885 C C . SER A 1 113 ? -13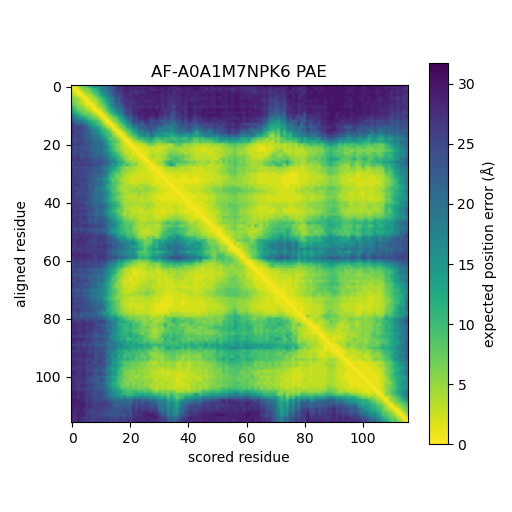.156 -7.454 25.831 1.00 48.69 113 SER A C 1
ATOM 887 O O . SER A 1 113 ? -13.904 -8.336 26.246 1.00 48.69 113 SER A O 1
ATOM 889 N N . CYS A 1 114 ? -12.036 -7.119 26.459 1.00 41.56 114 CYS A N 1
ATOM 890 C CA . CYS A 1 114 ? -11.890 -7.298 27.893 1.00 41.56 114 CYS A CA 1
ATOM 891 C C . CYS A 1 114 ? -12.763 -6.213 28.534 1.00 41.56 114 CYS A C 1
ATOM 893 O O . CYS A 1 114 ? -12.349 -5.066 28.663 1.00 41.56 114 CYS A O 1
ATOM 895 N N . ALA A 1 115 ? -14.012 -6.566 28.817 1.00 42.38 115 ALA A N 1
ATOM 896 C CA . ALA A 1 115 ? -14.822 -5.901 29.823 1.00 42.38 115 ALA A CA 1
ATOM 897 C C . ALA A 1 115 ? -14.969 -6.919 30.957 1.00 42.38 115 ALA A C 1
ATOM 899 O O . ALA A 1 115 ? -15.544 -7.989 30.749 1.00 42.38 115 ALA A O 1
ATOM 900 N N . GLY A 1 116 ? -14.357 -6.610 32.093 1.00 36.81 116 GLY A N 1
ATOM 901 C CA . GLY A 1 116 ? -14.358 -7.376 33.332 1.00 36.81 116 GLY A CA 1
ATOM 902 C C . GLY A 1 116 ? -13.755 -6.504 34.411 1.00 36.81 116 GLY A C 1
ATOM 903 O O . GLY A 1 116 ? -12.641 -5.998 34.150 1.00 36.81 116 GLY A O 1
#

Foldseek 3Di:
DDDDDDDDDDDDDPPQDFDKDKDFAQQFDFKWKADPLDTDPCLRDDDHAHHPDDDPVPGPDDTDIDIDTDGVPMDIGDDGCCQQVPADPVRDRCHDVVVSNVVSVVVVPPPPDPDD

Radius of gyration: 21.13 Å; Cα contacts (8 Å, |Δi|>4): 128; chains: 1; bounding box: 40×63×56 Å

Nearest PDB structures (foldseek):
  3fcg-assembly1_A  TM=4.126E-01  e=1.517E+00  Yersinia pestis

InterPro domains:
  IPR001932 PPM-type phosphatase-like domain [PF07228] (22-106)
  IPR036457 PPM-type phosphatase-like domain superfamily [G3DSA:3.60.40.10] (13-114)
  IPR052016 Bacterial Sigma Factor Regulator [PTHR43156] (21-106)

Solvent-accessible surface area (backbone atoms only — not comparable to full-atom values): 7668 Å² total; per-residue (Å²): 138,82,78,83,79,77,81,78,86,86,72,94,70,84,77,68,68,67,47,76,46,77,48,62,50,54,52,51,60,64,43,43,38,32,47,93,86,36,78,45,83,67,74,51,60,64,83,66,36,70,53,80,85,65,58,72,93,75,46,81,76,79,86,67,77,45,76,46,81,37,55,83,79,51,43,80,46,80,59,62,63,65,55,58,67,31,62,43,97,88,69,46,62,54,31,63,68,57,50,53,50,51,50,43,59,70,61,63,66,82,73,74,77,90,80,131

pLDDT: mean 74.71, std 17.06, range [36.81, 91.44]

Mean predicted aligned error: 12.26 Å

Sequence (116 aa):
MEHPREPEPADGVSERLVQASRWCNCGHPPPLLIRDQRVLPGALEREAQTPMGPPSHLAPGPRTVHEERLRPGDRVLLHTDGVSEARMRDGTLFGMGRFTDAIIRATGWRRRSCAG

Secondary structure (DSSP, 8-state):
-PPPPPPP----------EEEEE--SSSPPPEEEETTEEETTTT--PPPPPSSS-GGGS-SSPPPEEEEEPTT-EEE---HHHHH-B-TTS-B--HHHHHHHHHHHHTT-------